Protein AF-Q4TDN4-F1 (afdb_monomer_lite)

Organism: Tetraodon nigroviridis (NCBI:txid99883)

Secondary structure (DSSP, 8-state):
---S---GGG-PPPP-PPPPHHHH-TTS-HHHHHHHHHHS-SSGGGSPP---TTSS--------SS--PPPPGGGSGGGTSSSPPPPTTTS-----TT----------TT--TTS-GGGTPPPGGGG-------

Foldseek 3Di:
DCPDDPPPVPDDDDDDDDDQVCVVCVPDDPLVSVLVVLQPDPPPQSHAAQDDPPPDDPDDDDDDPPPDRDPHSVPRCVCVDPPHDDDPVPDDDPPPPDDDPPPVPPPPVQDDPVDPVVSNDDDVVVVPDDPDDD

Radius of gyration: 30.14 Å; chains: 1; bounding box: 75×59×52 Å

pLDDT: mean 72.41, std 16.96, range [37.25, 92.81]

Structure (mmCIF, N/CA/C/O backbone):
data_AF-Q4TDN4-F1
#
_entry.id   AF-Q4TDN4-F1
#
loop_
_atom_site.group_PDB
_atom_site.id
_atom_site.type_symbol
_atom_site.label_atom_id
_atom_site.label_alt_id
_atom_site.label_comp_id
_atom_site.label_asym_id
_atom_site.label_entity_id
_atom_site.label_seq_id
_atom_site.pdbx_PDB_ins_code
_atom_site.Cartn_x
_atom_site.Cartn_y
_atom_site.Cartn_z
_atom_site.occupancy
_atom_site.B_iso_or_equiv
_atom_site.auth_seq_id
_atom_site.auth_comp_id
_atom_site.auth_asym_id
_atom_site.auth_atom_id
_atom_site.pdbx_PDB_model_num
ATOM 1 N N . GLU A 1 1 ? 17.156 26.574 33.286 1.00 52.03 1 GLU A N 1
ATOM 2 C CA . GLU A 1 1 ? 16.229 25.612 33.911 1.00 52.03 1 GLU A CA 1
ATOM 3 C C . GLU A 1 1 ? 15.027 25.416 32.997 1.00 52.03 1 GLU A C 1
ATOM 5 O O . GLU A 1 1 ? 14.356 26.389 32.689 1.00 52.03 1 GLU A O 1
ATOM 10 N N . ILE A 1 2 ? 14.802 24.202 32.491 1.00 60.75 2 ILE A N 1
ATOM 11 C CA . ILE A 1 2 ? 13.535 23.796 31.860 1.00 60.75 2 ILE A CA 1
ATOM 12 C C . ILE A 1 2 ? 13.028 22.678 32.766 1.00 60.75 2 ILE A C 1
ATOM 14 O O . ILE A 1 2 ? 13.547 21.567 32.721 1.00 60.75 2 ILE A O 1
ATOM 18 N N . VAL A 1 3 ? 12.152 23.041 33.703 1.00 71.31 3 VAL A N 1
ATOM 19 C CA . VAL A 1 3 ? 11.804 22.224 34.882 1.00 71.31 3 VAL A CA 1
ATOM 20 C C . VAL A 1 3 ? 10.565 21.358 34.654 1.00 71.31 3 VAL A C 1
ATOM 22 O O . VAL A 1 3 ? 10.351 20.408 35.396 1.00 71.31 3 VAL A O 1
ATOM 25 N N . GLU A 1 4 ? 9.794 21.586 33.593 1.00 75.00 4 GLU A N 1
ATOM 26 C CA . GLU A 1 4 ? 8.599 20.787 33.319 1.00 75.00 4 GLU A CA 1
ATOM 27 C C . GLU A 1 4 ? 8.583 20.266 31.888 1.00 75.00 4 GLU A C 1
ATOM 29 O O . GLU A 1 4 ? 8.777 21.014 30.924 1.00 75.00 4 GLU A O 1
ATOM 34 N N . LEU A 1 5 ? 8.354 18.952 31.764 1.00 75.56 5 LEU A N 1
ATOM 35 C CA . LEU A 1 5 ? 8.037 18.337 30.483 1.00 75.56 5 LEU A CA 1
ATOM 36 C C . LEU A 1 5 ? 6.775 19.010 29.917 1.00 75.56 5 LEU A C 1
ATOM 38 O O . LEU A 1 5 ? 5.835 19.266 30.673 1.00 75.56 5 LEU A O 1
ATOM 42 N N . PRO A 1 6 ? 6.715 19.263 28.600 1.00 74.19 6 PRO A N 1
ATOM 43 C CA . PRO A 1 6 ? 5.505 19.768 27.970 1.00 74.19 6 PRO A CA 1
ATOM 44 C C . PRO A 1 6 ? 4.314 18.857 28.284 1.00 74.19 6 PRO A C 1
ATOM 46 O O . PRO A 1 6 ? 4.424 17.635 28.201 1.00 74.19 6 PRO A O 1
ATOM 49 N N . ASP A 1 7 ? 3.168 19.446 28.618 1.00 75.75 7 ASP A N 1
ATOM 50 C CA . ASP A 1 7 ? 1.924 18.704 28.819 1.00 75.75 7 ASP A CA 1
ATOM 51 C C . ASP A 1 7 ? 1.426 18.146 27.475 1.00 75.75 7 ASP A C 1
ATOM 53 O O . ASP A 1 7 ? 0.755 18.823 26.690 1.00 75.75 7 ASP A O 1
ATOM 57 N N . TYR A 1 8 ? 1.802 16.898 27.193 1.00 67.38 8 TYR A N 1
ATOM 58 C CA . TYR A 1 8 ? 1.453 16.184 25.965 1.00 67.38 8 TYR A CA 1
ATOM 59 C C . TYR A 1 8 ? -0.056 15.907 25.832 1.00 67.38 8 TYR A C 1
ATOM 61 O O . TYR A 1 8 ? -0.495 15.510 24.756 1.00 67.38 8 TYR A O 1
ATOM 69 N N . ASN A 1 9 ? -0.876 16.175 26.859 1.00 70.19 9 ASN A N 1
ATOM 70 C CA . ASN A 1 9 ? -2.338 16.074 26.764 1.00 70.19 9 ASN A CA 1
ATOM 71 C C . ASN A 1 9 ? -2.991 17.256 26.021 1.00 70.19 9 ASN A C 1
ATOM 73 O O . ASN A 1 9 ? -4.210 17.286 25.867 1.00 70.19 9 ASN A O 1
ATOM 77 N N . LYS A 1 10 ? -2.205 18.230 25.539 1.00 73.75 10 LYS A N 1
ATOM 78 C CA . LYS A 1 10 ? -2.705 19.405 24.802 1.00 73.75 10 LYS A CA 1
ATOM 79 C C . LYS A 1 10 ? -2.703 19.252 23.279 1.00 73.75 10 LYS A C 1
ATOM 81 O O . LYS A 1 10 ? -3.162 20.159 22.589 1.00 73.75 10 LYS A O 1
ATOM 86 N N . ILE A 1 11 ? -2.204 18.139 22.739 1.00 73.19 11 ILE A N 1
ATOM 87 C CA . ILE A 1 11 ? -2.274 17.868 21.298 1.00 73.19 11 ILE A CA 1
ATOM 88 C C . ILE A 1 11 ? -3.590 17.162 20.955 1.00 73.19 11 ILE A C 1
ATOM 90 O O . ILE A 1 11 ? -3.672 15.940 20.888 1.00 73.19 11 ILE A O 1
ATOM 94 N N . SER A 1 12 ? -4.647 17.944 20.745 1.00 77.81 12 SER A N 1
ATOM 95 C CA . SER A 1 12 ? -5.866 17.451 20.107 1.00 77.81 12 SER A CA 1
ATOM 96 C C . SER A 1 12 ? -5.756 17.606 18.590 1.00 77.81 12 SER A C 1
ATOM 98 O O . SER A 1 12 ? -5.249 18.605 18.078 1.00 77.81 12 SER A O 1
ATOM 100 N N . PHE A 1 13 ? -6.226 16.602 17.854 1.00 83.25 13 PHE A N 1
ATOM 101 C CA . PHE A 1 13 ? -6.380 16.701 16.407 1.00 83.25 13 PHE A CA 1
ATOM 102 C C . PHE A 1 13 ? -7.788 17.190 16.098 1.00 83.25 13 PHE A C 1
ATOM 104 O O . PHE A 1 13 ? -8.756 16.757 16.725 1.00 83.25 13 PHE A O 1
ATOM 111 N N . THR A 1 14 ? -7.907 18.091 15.130 1.00 88.88 14 THR A N 1
ATOM 112 C CA . THR A 1 14 ? -9.212 18.458 14.590 1.00 88.88 14 THR A CA 1
ATOM 113 C C . THR A 1 14 ? -9.805 17.266 13.845 1.00 88.88 14 THR A C 1
ATOM 115 O O . THR A 1 14 ? -9.088 16.520 13.175 1.00 88.88 14 THR A O 1
ATOM 118 N N . GLU A 1 15 ? -11.119 17.068 13.959 1.00 88.19 15 GLU A N 1
ATOM 119 C CA . GLU A 1 15 ? -11.796 16.037 13.176 1.00 88.19 15 GLU A CA 1
ATOM 120 C C . GLU A 1 15 ? -11.676 16.372 11.688 1.00 88.19 15 GLU A C 1
ATOM 122 O O . GLU A 1 15 ? -12.096 17.437 11.230 1.00 88.19 15 GLU A O 1
ATOM 127 N N . GLN A 1 16 ? -11.082 15.455 10.930 1.00 89.94 16 GLN A N 1
ATOM 128 C CA . GLN A 1 16 ? -10.989 15.551 9.482 1.00 89.94 16 GLN A CA 1
ATOM 129 C C . GLN A 1 16 ? -11.812 14.428 8.850 1.00 89.94 16 GLN A C 1
ATOM 131 O O . GLN A 1 16 ? -11.677 13.268 9.251 1.00 89.94 16 GLN 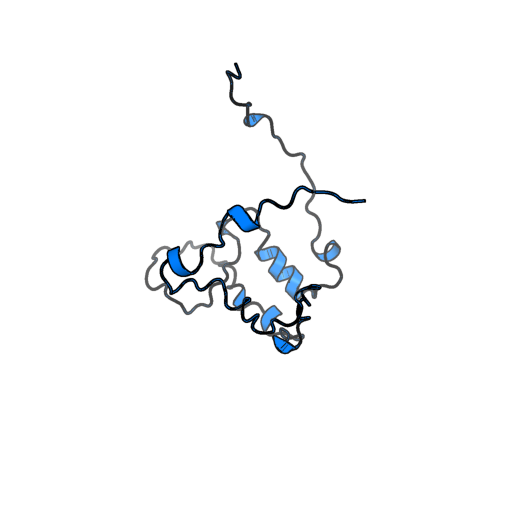A O 1
ATOM 136 N N . PRO A 1 17 ? -12.660 14.738 7.855 1.00 89.06 17 PRO A N 1
ATOM 137 C CA . PRO A 1 17 ? -13.420 13.714 7.162 1.00 89.06 17 PRO A CA 1
ATOM 138 C C . PRO A 1 17 ? -12.476 12.775 6.407 1.00 89.06 17 PRO A C 1
ATOM 140 O O . PRO A 1 17 ? -11.445 13.188 5.871 1.00 89.06 17 PRO A O 1
ATOM 143 N N . ALA A 1 18 ? -12.854 11.500 6.331 1.00 86.44 18 ALA A N 1
ATOM 144 C CA . ALA A 1 18 ? -12.078 10.510 5.603 1.00 86.44 18 ALA A CA 1
ATOM 145 C C . ALA A 1 18 ? -12.023 10.870 4.110 1.00 86.44 18 ALA A C 1
ATOM 147 O O . ALA A 1 18 ? -13.044 10.912 3.419 1.00 86.44 18 ALA A O 1
ATOM 148 N N . MET A 1 19 ? -10.815 11.105 3.603 1.00 87.81 19 MET A N 1
ATOM 149 C CA . MET A 1 19 ? -10.603 11.340 2.181 1.00 87.81 19 MET A CA 1
ATOM 150 C C . MET A 1 19 ? -10.772 10.036 1.398 1.00 87.81 19 MET A C 1
ATOM 152 O O . MET A 1 19 ? -10.292 8.972 1.797 1.00 87.81 19 MET A O 1
ATOM 156 N N . ARG A 1 20 ? -11.443 10.110 0.246 1.00 90.00 20 ARG A N 1
ATOM 157 C CA . ARG A 1 20 ? -11.615 8.948 -0.629 1.00 90.00 20 ARG A CA 1
ATOM 158 C C . ARG A 1 20 ? -10.290 8.589 -1.295 1.00 90.00 20 ARG A C 1
ATOM 160 O O . ARG A 1 20 ? -9.752 9.386 -2.056 1.00 90.00 20 ARG A O 1
ATOM 167 N N . LEU A 1 21 ? -9.820 7.358 -1.090 1.00 89.56 21 LEU A N 1
ATOM 168 C CA . LEU A 1 21 ? -8.596 6.863 -1.738 1.00 89.56 21 LEU A CA 1
ATOM 169 C C . LEU A 1 21 ? -8.686 6.869 -3.273 1.00 89.56 21 LEU A C 1
ATOM 171 O O . LEU A 1 21 ? -7.673 7.065 -3.932 1.00 89.56 21 LEU A O 1
ATOM 175 N N . ASP A 1 22 ? -9.893 6.723 -3.831 1.00 90.00 22 ASP A N 1
ATOM 176 C CA . ASP A 1 22 ? -10.130 6.791 -5.283 1.00 90.00 22 ASP A CA 1
ATOM 177 C C . ASP A 1 22 ? -9.769 8.177 -5.857 1.00 90.00 22 ASP A C 1
ATOM 179 O O . ASP A 1 22 ? -9.319 8.284 -6.990 1.00 90.00 22 ASP A O 1
ATOM 183 N N . ALA A 1 23 ? -9.960 9.242 -5.069 1.00 91.00 23 ALA A N 1
ATOM 184 C CA . ALA A 1 23 ? -9.641 10.611 -5.475 1.00 91.00 23 ALA A CA 1
ATOM 185 C C . ALA A 1 23 ? -8.153 10.949 -5.283 1.00 91.00 23 ALA A C 1
ATOM 187 O O . ALA A 1 23 ? -7.630 11.825 -5.962 1.00 91.00 23 ALA A O 1
ATOM 188 N N . LEU A 1 24 ? -7.478 10.258 -4.358 1.00 90.38 24 LEU A N 1
ATOM 189 C CA . LEU A 1 24 ? -6.048 10.428 -4.097 1.00 90.38 24 LEU A CA 1
ATOM 190 C C . LEU A 1 24 ? -5.173 9.783 -5.171 1.00 90.38 24 LEU A C 1
ATOM 192 O O . LEU A 1 24 ? -4.099 10.296 -5.472 1.00 90.38 24 LEU A O 1
ATOM 196 N N . VAL A 1 25 ? -5.614 8.648 -5.718 1.00 91.50 25 VAL A N 1
ATOM 197 C CA . VAL A 1 25 ? -4.873 7.905 -6.742 1.00 91.50 25 VAL A CA 1
ATOM 198 C C . VAL A 1 25 ? -5.816 7.573 -7.903 1.00 91.50 25 VAL A C 1
ATOM 200 O O . VAL A 1 25 ? -6.317 6.449 -7.979 1.00 91.50 25 VAL A O 1
ATOM 203 N N . PRO A 1 26 ? -6.083 8.540 -8.801 1.00 90.38 26 PRO A N 1
ATOM 204 C CA . PRO A 1 26 ? -7.036 8.354 -9.896 1.00 90.38 26 PRO A CA 1
ATOM 205 C C . PRO A 1 26 ? -6.576 7.306 -10.921 1.00 90.38 26 PRO A C 1
ATOM 207 O O . PRO A 1 26 ? -7.410 6.652 -11.541 1.00 90.38 26 PRO A O 1
ATOM 210 N N . ASP A 1 27 ? -5.264 7.098 -11.054 1.00 91.81 27 ASP A N 1
ATOM 211 C CA . ASP A 1 27 ? -4.677 6.160 -12.020 1.00 91.81 27 ASP A CA 1
ATOM 212 C C . ASP A 1 27 ? -4.641 4.708 -11.515 1.00 91.81 27 ASP A C 1
ATOM 214 O O . ASP A 1 27 ? -4.282 3.785 -12.250 1.00 91.81 27 ASP A O 1
ATOM 218 N N . ALA A 1 28 ? -4.976 4.476 -10.242 1.00 89.94 28 ALA A N 1
ATOM 219 C CA . ALA A 1 28 ? -4.916 3.142 -9.666 1.00 89.94 28 ALA A CA 1
ATOM 220 C C . ALA A 1 28 ? -6.115 2.289 -10.106 1.00 89.94 28 ALA A C 1
ATOM 222 O O . ALA A 1 28 ? -7.263 2.740 -10.049 1.00 89.94 28 ALA A O 1
ATOM 223 N N . PRO A 1 29 ? -5.902 1.002 -10.445 1.00 90.94 29 PRO A N 1
ATOM 224 C CA . PRO A 1 29 ? -7.012 0.106 -10.711 1.00 90.94 29 PRO A CA 1
ATOM 225 C C . PRO A 1 29 ? -7.844 -0.100 -9.433 1.00 90.94 29 PRO A C 1
ATOM 227 O O . PRO A 1 29 ? -7.299 -0.125 -8.323 1.00 90.94 29 PRO A O 1
ATOM 230 N N . PRO A 1 30 ? -9.159 -0.359 -9.552 1.00 89.81 30 PRO A N 1
ATOM 231 C CA . PRO A 1 30 ? -10.052 -0.485 -8.396 1.00 89.81 30 PRO A CA 1
ATOM 232 C C . PRO A 1 30 ? -9.632 -1.610 -7.438 1.00 89.81 30 PRO A C 1
ATOM 234 O O . PRO A 1 30 ? -9.888 -1.549 -6.236 1.00 89.81 30 PRO A O 1
ATOM 237 N N . GLN A 1 31 ? -8.944 -2.634 -7.948 1.00 90.50 31 GLN A N 1
ATOM 238 C CA . GLN A 1 31 ? -8.382 -3.710 -7.132 1.00 90.50 31 GLN A CA 1
ATOM 239 C C . GLN A 1 31 ? -7.241 -3.217 -6.226 1.00 90.50 31 GLN A C 1
ATOM 241 O O . GLN A 1 31 ? -7.191 -3.601 -5.059 1.00 90.50 31 GLN A O 1
ATOM 246 N N . ALA A 1 32 ? -6.368 -2.332 -6.717 1.00 90.12 32 ALA A N 1
ATOM 247 C CA . ALA A 1 32 ? -5.297 -1.740 -5.915 1.00 90.12 32 ALA A CA 1
ATOM 248 C C . ALA A 1 32 ? -5.863 -0.872 -4.790 1.00 90.12 32 ALA A C 1
ATOM 250 O O . ALA A 1 32 ? -5.422 -0.969 -3.647 1.00 90.12 32 ALA A O 1
ATOM 251 N N . VAL A 1 33 ? -6.891 -0.071 -5.089 1.00 92.12 33 VAL A N 1
ATOM 252 C CA . VAL A 1 33 ? -7.518 0.792 -4.082 1.00 92.12 33 VAL A CA 1
ATOM 253 C C . VAL A 1 33 ? -8.189 -0.038 -2.985 1.00 92.12 33 VAL 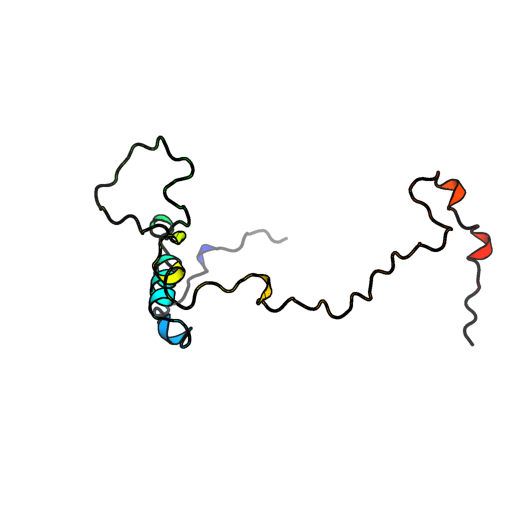A C 1
ATOM 255 O O . VAL A 1 33 ? -8.079 0.290 -1.804 1.00 92.12 33 VAL A O 1
ATOM 258 N N . ARG A 1 34 ? -8.828 -1.162 -3.339 1.00 90.44 34 ARG A N 1
ATOM 259 C CA . ARG A 1 34 ? -9.376 -2.117 -2.359 1.00 90.44 34 ARG A CA 1
ATOM 260 C C . ARG A 1 34 ? -8.295 -2.702 -1.449 1.00 90.44 34 ARG A C 1
ATOM 262 O O . ARG A 1 34 ? -8.509 -2.761 -0.240 1.00 90.44 34 ARG A O 1
ATOM 269 N N . LEU A 1 35 ? -7.145 -3.082 -2.009 1.00 89.94 35 LEU A N 1
ATOM 270 C CA . LEU A 1 35 ? -5.995 -3.546 -1.228 1.00 89.94 35 LEU A CA 1
ATOM 271 C C . LEU A 1 35 ? -5.480 -2.439 -0.294 1.00 89.94 35 LEU A C 1
ATOM 273 O O . LEU A 1 35 ? -5.265 -2.687 0.891 1.00 89.94 35 LEU A O 1
ATOM 277 N N . LEU A 1 36 ? -5.374 -1.202 -0.784 1.00 91.25 36 LEU A N 1
ATOM 278 C CA . LEU A 1 36 ? -4.904 -0.052 -0.010 1.00 91.25 36 LEU A CA 1
ATOM 279 C C . LEU A 1 36 ? -5.795 0.239 1.210 1.00 91.25 36 LEU A C 1
ATOM 281 O O . LEU A 1 36 ? -5.284 0.479 2.306 1.00 91.25 36 LEU A O 1
ATOM 285 N N . ARG A 1 37 ? -7.123 0.119 1.060 1.00 90.25 37 ARG A N 1
ATOM 286 C CA . ARG A 1 37 ? -8.083 0.251 2.175 1.00 90.25 37 ARG A CA 1
ATOM 287 C C . ARG A 1 37 ? -7.838 -0.763 3.292 1.00 90.25 37 ARG A C 1
ATOM 289 O O . ARG A 1 37 ? -8.094 -0.450 4.445 1.00 90.25 37 ARG A O 1
ATOM 296 N N . SER A 1 38 ? -7.331 -1.954 2.968 1.00 87.94 38 SER A N 1
ATOM 297 C CA . SER A 1 38 ? -7.044 -2.997 3.965 1.00 87.94 38 SER A CA 1
ATOM 298 C C . SER A 1 38 ? -5.748 -2.761 4.757 1.00 87.94 38 SER A C 1
ATOM 300 O O . SER A 1 38 ? -5.567 -3.330 5.836 1.00 87.94 38 SER A O 1
ATOM 302 N N . PHE A 1 39 ? -4.844 -1.919 4.243 1.00 89.94 39 PHE A N 1
ATOM 303 C CA . PHE A 1 39 ? -3.605 -1.537 4.926 1.00 89.94 39 PHE A CA 1
ATOM 304 C C . PHE A 1 39 ? -3.772 -0.294 5.794 1.00 89.94 39 PHE A C 1
ATOM 306 O O . PHE A 1 39 ? -3.225 -0.233 6.896 1.00 89.94 39 PHE A O 1
ATOM 313 N N . LEU A 1 40 ? -4.537 0.684 5.308 1.00 90.44 40 LEU A N 1
ATOM 314 C CA . LEU A 1 40 ? -4.714 1.992 5.938 1.00 90.44 40 LEU A CA 1
ATOM 315 C C . LEU A 1 40 ? -5.887 2.006 6.933 1.00 90.44 40 LEU A C 1
ATOM 317 O O . LEU A 1 40 ? -6.728 2.901 6.907 1.00 90.44 40 LEU A O 1
ATOM 321 N N . LEU A 1 41 ? -5.946 1.001 7.811 1.00 90.94 41 LEU A N 1
ATOM 322 C CA . LEU A 1 41 ? -6.900 0.940 8.920 1.00 90.94 41 LEU A CA 1
ATOM 323 C C . LEU A 1 41 ? -6.229 1.413 10.211 1.00 90.94 41 LEU A C 1
ATOM 325 O O . LEU A 1 41 ? -5.129 0.967 10.543 1.00 90.94 41 LEU A O 1
ATOM 329 N N . TYR A 1 42 ? -6.911 2.289 10.952 1.00 89.19 42 TYR A N 1
ATOM 330 C CA . TYR A 1 42 ? -6.437 2.769 12.253 1.00 89.19 42 TYR A CA 1
ATOM 331 C C . TYR A 1 42 ? -6.316 1.631 13.287 1.00 89.19 42 TYR A C 1
ATOM 333 O O . TYR A 1 42 ? -5.278 1.534 13.947 1.00 89.19 42 TYR A O 1
ATOM 341 N N . PRO A 1 43 ? -7.294 0.702 13.405 1.00 89.88 43 PRO A N 1
ATOM 342 C CA . PRO A 1 43 ? -7.148 -0.460 14.273 1.00 89.88 43 PRO A CA 1
ATOM 343 C C . PRO A 1 43 ? -6.050 -1.393 13.756 1.00 89.88 43 PRO A C 1
ATOM 345 O O . PRO A 1 43 ? -6.188 -2.057 12.727 1.00 89.88 43 PRO A O 1
ATOM 348 N N . SER A 1 44 ? -4.957 -1.489 14.509 1.00 84.75 44 SER A N 1
ATOM 349 C CA . SER A 1 44 ? -3.765 -2.229 14.092 1.00 84.75 44 SER A CA 1
ATOM 350 C C . SER A 1 44 ? -4.017 -3.720 13.849 1.00 84.75 44 SER A C 1
ATOM 352 O O . SER A 1 44 ? -3.374 -4.295 12.971 1.00 84.75 44 SER A O 1
ATOM 354 N N . GLN A 1 45 ? -4.956 -4.313 14.594 1.00 82.06 45 GLN A N 1
ATOM 355 C CA . GLN A 1 45 ? -5.332 -5.729 14.523 1.00 82.06 45 GLN A CA 1
ATOM 356 C C . GLN A 1 45 ? -6.168 -6.077 13.284 1.00 82.06 45 GLN A C 1
ATOM 358 O O . GLN A 1 45 ? -6.183 -7.229 12.864 1.00 82.06 45 GLN A O 1
ATOM 363 N N . GLN A 1 46 ? -6.849 -5.090 12.693 1.00 85.25 46 GLN A N 1
ATOM 364 C CA . GLN A 1 46 ? -7.681 -5.287 11.501 1.00 85.25 46 GLN A CA 1
ATOM 365 C C . GLN A 1 46 ? -6.885 -5.125 10.200 1.00 85.25 46 GLN A C 1
ATOM 367 O O . GLN A 1 46 ? -7.397 -5.416 9.120 1.00 85.25 46 GLN A O 1
ATOM 372 N N . ARG A 1 47 ? -5.629 -4.668 10.284 1.00 88.75 47 ARG A N 1
ATOM 373 C CA . ARG A 1 47 ? -4.764 -4.500 9.114 1.00 88.75 47 ARG A CA 1
ATOM 374 C C . ARG A 1 47 ? -4.436 -5.846 8.479 1.00 88.75 47 ARG A C 1
ATOM 376 O O . ARG A 1 47 ? -4.160 -6.834 9.158 1.00 88.75 47 ARG A O 1
ATOM 383 N N . CYS A 1 48 ? -4.409 -5.860 7.154 1.00 83.38 48 CYS A N 1
ATOM 384 C CA . CYS A 1 48 ? -4.080 -7.048 6.385 1.00 83.38 48 CYS A CA 1
ATOM 385 C C . CYS A 1 48 ? -2.592 -7.442 6.538 1.00 83.38 48 CYS A C 1
ATOM 387 O O . CYS A 1 48 ? -1.714 -6.652 6.179 1.00 83.38 48 CYS A O 1
ATOM 389 N N . PRO A 1 49 ? -2.262 -8.661 7.012 1.00 85.06 49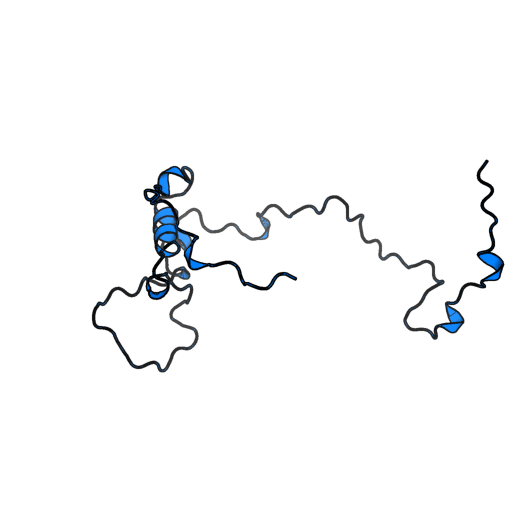 PRO A N 1
ATOM 390 C CA . PRO A 1 49 ? -0.881 -9.131 7.070 1.00 85.06 49 PRO A CA 1
ATOM 391 C C . PRO A 1 49 ? -0.366 -9.547 5.685 1.00 85.06 49 PRO A C 1
ATOM 393 O O . PRO A 1 49 ? -1.128 -9.983 4.824 1.00 85.06 49 PRO A O 1
ATOM 396 N N . ALA A 1 50 ? 0.954 -9.506 5.491 1.00 84.25 50 ALA A N 1
ATOM 397 C CA . ALA A 1 50 ? 1.580 -9.935 4.237 1.00 84.25 50 ALA A CA 1
ATOM 398 C C . ALA A 1 50 ? 1.592 -11.464 4.032 1.00 84.25 50 ALA A C 1
ATOM 400 O O . ALA A 1 50 ? 1.644 -11.934 2.903 1.00 84.25 50 ALA A O 1
ATOM 401 N N . ARG A 1 51 ? 1.570 -12.253 5.114 1.00 79.81 51 ARG A N 1
ATOM 402 C CA . ARG A 1 51 ? 1.958 -13.677 5.118 1.00 79.81 51 ARG A CA 1
ATOM 403 C C . ARG A 1 51 ? 1.213 -14.544 4.097 1.00 79.81 51 ARG A C 1
ATOM 405 O O . ARG A 1 51 ? 0.022 -14.777 4.255 1.00 79.81 51 ARG A O 1
ATOM 412 N N . GLN A 1 52 ? 1.944 -15.171 3.179 1.00 62.06 52 GLN A N 1
ATOM 413 C CA . GLN A 1 52 ? 1.469 -16.368 2.482 1.00 62.06 52 GLN A CA 1
ATOM 414 C C . GLN A 1 52 ? 1.165 -17.457 3.524 1.00 62.06 52 GLN A C 1
ATOM 416 O O . GLN A 1 52 ? 1.959 -17.690 4.441 1.00 62.06 52 GLN A O 1
ATOM 421 N N . VAL A 1 53 ? 0.003 -18.101 3.418 1.00 56.78 53 VAL A N 1
ATOM 422 C CA . VAL A 1 53 ? -0.402 -19.212 4.291 1.00 56.78 53 VAL A CA 1
ATOM 423 C C . VAL A 1 53 ? 0.521 -20.406 3.998 1.00 56.78 53 VAL A C 1
ATOM 425 O O . VAL A 1 53 ? 0.206 -21.247 3.171 1.00 56.78 53 VAL A O 1
ATOM 428 N N . GLY A 1 54 ? 1.719 -20.430 4.590 1.00 49.22 54 GLY A N 1
ATOM 429 C CA . GLY A 1 54 ? 2.726 -21.462 4.307 1.00 49.22 54 GLY A CA 1
ATOM 430 C C . GLY A 1 54 ? 4.039 -21.386 5.095 1.00 49.22 54 GLY A C 1
ATOM 431 O O . GLY A 1 54 ? 4.681 -22.412 5.284 1.00 49.22 54 GLY A O 1
ATOM 432 N N . ALA A 1 55 ? 4.437 -20.229 5.635 1.00 45.41 55 ALA A N 1
ATOM 433 C CA . ALA A 1 55 ? 5.690 -20.112 6.392 1.00 45.41 55 ALA A CA 1
ATOM 434 C C . ALA A 1 55 ? 5.436 -20.061 7.913 1.00 45.41 55 ALA A C 1
ATOM 436 O O . ALA A 1 55 ? 5.268 -18.994 8.498 1.00 45.41 55 ALA A O 1
ATOM 437 N N . SER A 1 56 ? 5.393 -21.238 8.542 1.00 43.25 56 SER A N 1
ATOM 438 C CA . SER A 1 56 ? 5.486 -21.460 9.995 1.00 43.25 56 SER A CA 1
ATOM 439 C C . SER A 1 56 ? 4.476 -20.711 10.889 1.00 43.25 56 SER A C 1
ATOM 441 O O . SER A 1 56 ? 4.733 -19.637 11.433 1.00 43.25 56 SER A O 1
ATOM 443 N N . ALA A 1 57 ? 3.310 -21.327 11.085 1.00 43.75 57 ALA A N 1
ATOM 444 C CA . ALA A 1 57 ? 2.472 -21.118 12.266 1.00 43.75 57 ALA A CA 1
ATOM 445 C C . ALA A 1 57 ? 1.695 -22.410 12.555 1.00 43.75 57 ALA A C 1
ATOM 447 O O . ALA A 1 57 ? 0.473 -22.471 12.448 1.00 43.75 57 ALA A O 1
ATOM 448 N N . ARG A 1 58 ? 2.427 -23.481 12.882 1.00 47.81 58 ARG A N 1
ATOM 449 C CA . ARG A 1 58 ? 1.856 -24.522 13.739 1.00 47.81 58 ARG A CA 1
ATOM 450 C C . ARG A 1 58 ? 1.875 -23.944 15.152 1.00 47.81 58 ARG A C 1
ATOM 452 O O . ARG A 1 58 ? 2.930 -23.524 15.608 1.00 47.81 58 ARG A O 1
ATOM 459 N N . SER A 1 59 ? 0.718 -23.939 15.803 1.00 53.69 59 SER A N 1
ATOM 460 C CA . SER A 1 59 ? 0.475 -23.429 17.157 1.00 53.69 59 SER A CA 1
ATOM 461 C C . SER A 1 59 ? 0.331 -21.908 17.291 1.00 53.69 59 SER A C 1
ATOM 463 O O . SER A 1 59 ? 1.281 -21.174 17.536 1.00 53.69 59 SER A O 1
ATOM 465 N N . ALA A 1 60 ? -0.914 -21.453 17.196 1.00 43.44 60 ALA A N 1
ATOM 466 C CA . ALA A 1 60 ? -1.479 -20.564 18.203 1.00 43.44 60 ALA A CA 1
ATOM 467 C C . ALA A 1 60 ? -2.979 -20.863 18.255 1.00 43.44 60 ALA A C 1
ATOM 469 O O . ALA A 1 60 ? -3.744 -20.488 17.367 1.00 43.44 60 ALA A O 1
ATOM 470 N N . ALA A 1 61 ? -3.351 -21.653 19.259 1.00 45.03 61 ALA A N 1
ATOM 471 C CA . ALA A 1 61 ? -4.723 -21.840 19.688 1.00 45.03 61 ALA A CA 1
ATOM 472 C C . ALA A 1 61 ? -5.365 -20.478 20.006 1.00 45.03 61 ALA A C 1
ATOM 474 O O . ALA A 1 61 ? -4.704 -19.596 20.550 1.00 45.03 61 ALA A O 1
ATOM 475 N N . GLY A 1 62 ? -6.648 -20.335 19.674 1.00 42.84 62 GLY A N 1
ATOM 476 C CA . GLY A 1 62 ? -7.443 -19.140 19.965 1.00 42.84 62 GLY A CA 1
ATOM 477 C C . GLY A 1 62 ? -8.080 -18.547 18.713 1.00 42.84 62 GLY A C 1
ATOM 478 O O . GLY A 1 62 ? -7.624 -17.534 18.196 1.00 42.84 62 GLY A O 1
ATOM 479 N N . LEU A 1 63 ? -9.133 -19.197 18.219 1.00 49.59 63 LEU A N 1
ATOM 480 C CA . LEU A 1 63 ? -10.064 -18.630 17.243 1.00 49.59 63 LEU A CA 1
ATOM 481 C C . LEU A 1 63 ? -10.966 -17.604 17.954 1.00 49.59 63 LEU A C 1
ATOM 483 O O . LEU A 1 63 ? -11.710 -18.012 18.845 1.00 49.59 63 LEU A O 1
ATOM 487 N N . PRO A 1 64 ? -10.980 -16.315 17.576 1.00 44.69 64 PRO A N 1
ATOM 488 C CA . PRO A 1 64 ? -12.153 -15.482 17.795 1.00 44.69 64 PRO A CA 1
ATOM 489 C C . PRO A 1 64 ? -13.212 -15.799 16.725 1.00 44.69 64 PRO A C 1
ATOM 491 O O . PRO A 1 64 ? -12.898 -15.963 15.545 1.00 44.69 64 PRO A O 1
ATOM 494 N N . ALA A 1 65 ? -14.463 -15.918 17.170 1.00 52.66 65 ALA A N 1
ATOM 495 C CA . ALA A 1 65 ? -15.619 -16.387 16.404 1.00 52.66 65 ALA A CA 1
ATOM 496 C C . ALA A 1 65 ? -16.166 -15.382 15.368 1.00 52.66 65 ALA A C 1
ATOM 498 O O . ALA A 1 65 ? -17.029 -15.746 14.573 1.00 52.66 65 ALA A O 1
ATOM 499 N N . ASP A 1 66 ? -15.630 -14.161 15.302 1.00 48.25 66 ASP A N 1
ATOM 500 C CA . ASP A 1 66 ? -16.017 -13.173 14.291 1.00 48.25 66 ASP A CA 1
ATOM 501 C C . ASP A 1 66 ? -15.115 -13.315 13.057 1.00 48.25 66 ASP A C 1
ATOM 503 O O . ASP A 1 66 ? -14.104 -12.634 12.865 1.00 48.25 66 ASP A O 1
ATOM 507 N N . GLY A 1 67 ? -15.461 -14.319 12.250 1.00 51.47 67 GLY A N 1
ATOM 508 C CA . GLY A 1 67 ? -14.720 -14.831 11.100 1.00 51.47 67 GLY A CA 1
ATOM 509 C C . GLY A 1 67 ? -14.585 -13.879 9.909 1.00 51.47 67 GLY A C 1
ATOM 510 O O . GLY A 1 67 ? -15.103 -14.151 8.831 1.00 51.47 67 GLY A O 1
ATOM 511 N N . CYS A 1 68 ? -13.797 -12.818 10.052 1.00 43.97 68 CYS A N 1
ATOM 512 C CA . CYS A 1 68 ? -13.240 -12.076 8.920 1.00 43.97 68 CYS A CA 1
ATOM 513 C C . CYS A 1 68 ? -11.755 -11.800 9.160 1.00 43.97 68 CYS A C 1
ATOM 515 O O . CYS A 1 68 ? -11.331 -10.668 9.382 1.00 43.97 68 CYS A O 1
ATOM 517 N N . ARG A 1 69 ? -10.928 -12.852 9.096 1.00 53.62 69 ARG A N 1
ATOM 518 C CA . ARG A 1 69 ? -9.486 -12.654 8.925 1.00 53.62 69 ARG A CA 1
ATOM 519 C C . ARG A 1 69 ? -9.277 -12.021 7.544 1.00 53.62 69 ARG A C 1
ATOM 521 O O . ARG A 1 69 ? -9.677 -12.648 6.561 1.00 53.62 69 ARG A O 1
ATOM 528 N N . PRO A 1 70 ? -8.665 -10.827 7.436 1.00 53.41 70 PRO A N 1
ATOM 529 C CA . PRO A 1 70 ? -8.375 -10.252 6.133 1.00 53.41 70 PRO A CA 1
ATOM 530 C C . PRO A 1 70 ? -7.506 -11.245 5.345 1.00 53.41 70 PRO A C 1
ATOM 532 O O . PRO A 1 70 ? -6.551 -11.798 5.913 1.00 53.41 70 PRO A O 1
ATOM 535 N N . PRO A 1 71 ? -7.853 -11.538 4.077 1.00 60.69 71 PRO A N 1
ATOM 536 C CA . PRO A 1 71 ? -7.056 -12.428 3.243 1.00 60.69 71 PRO A CA 1
ATOM 537 C C . PRO A 1 71 ? -5.639 -11.878 3.189 1.00 60.69 71 PRO A C 1
ATOM 539 O O . PRO A 1 71 ? -5.465 -10.672 3.079 1.00 60.69 71 PRO A O 1
ATOM 542 N N . ALA A 1 72 ? -4.631 -12.738 3.295 1.00 78.69 72 ALA A N 1
ATOM 543 C CA . ALA A 1 72 ? -3.246 -12.295 3.243 1.00 78.69 72 ALA A CA 1
ATOM 544 C C . ALA A 1 72 ? -2.982 -11.422 2.011 1.00 78.69 72 ALA A C 1
ATOM 546 O O . ALA A 1 72 ? -3.410 -11.759 0.908 1.00 78.69 72 ALA A O 1
ATOM 547 N N . ALA A 1 73 ? -2.232 -10.336 2.189 1.00 86.69 73 ALA A N 1
ATOM 548 C CA . ALA A 1 73 ? -2.052 -9.334 1.146 1.00 86.69 73 ALA A CA 1
ATOM 549 C C . ALA A 1 73 ? -1.452 -9.914 -0.138 1.00 86.69 73 ALA A C 1
ATOM 551 O O . ALA A 1 73 ? -1.878 -9.566 -1.233 1.00 86.69 73 ALA A O 1
ATOM 552 N N . LEU A 1 74 ? -0.499 -10.841 -0.004 1.00 87.31 74 LEU A N 1
ATOM 553 C CA . LEU A 1 74 ? 0.152 -11.502 -1.138 1.00 87.31 74 LEU A CA 1
ATOM 554 C C . LEU A 1 74 ? -0.775 -12.451 -1.914 1.00 87.31 74 LEU A C 1
ATOM 556 O O . LEU A 1 74 ? -0.421 -12.887 -3.002 1.00 87.31 74 LEU A O 1
ATOM 560 N N . LEU A 1 75 ? -1.948 -12.781 -1.370 1.00 88.25 75 LEU A N 1
ATOM 561 C CA . LEU A 1 75 ? -2.980 -13.567 -2.052 1.00 88.25 75 LEU A CA 1
ATOM 562 C C . LEU A 1 75 ? -4.041 -12.676 -2.719 1.00 88.25 75 LEU A C 1
ATOM 564 O O . LEU A 1 75 ? -5.025 -13.182 -3.255 1.00 88.25 75 LEU A O 1
ATOM 568 N N . HIS A 1 76 ? -3.882 -11.351 -2.669 1.00 88.94 76 HIS A N 1
ATOM 569 C CA . HIS A 1 76 ? -4.856 -10.425 -3.225 1.00 88.94 76 HIS A CA 1
ATOM 570 C C . HIS A 1 76 ? -4.871 -10.481 -4.769 1.00 88.94 76 HIS A C 1
ATOM 572 O O . HIS A 1 76 ? -3.796 -10.499 -5.376 1.00 88.94 76 HIS A O 1
ATOM 578 N N . PRO A 1 77 ? -6.054 -10.417 -5.425 1.00 89.31 77 PRO A N 1
ATOM 579 C CA . PRO A 1 77 ? -6.186 -10.494 -6.887 1.00 89.31 77 PRO A CA 1
ATOM 580 C C . PRO A 1 77 ? -5.296 -9.525 -7.664 1.00 89.31 77 PRO A C 1
ATOM 582 O O . PRO A 1 77 ? -4.813 -9.875 -8.732 1.00 89.31 77 PRO A O 1
ATOM 585 N N . TYR A 1 78 ? -5.016 -8.356 -7.083 1.00 90.25 78 TYR A N 1
ATOM 586 C CA . TYR A 1 78 ? -4.131 -7.334 -7.652 1.00 90.25 78 TYR A CA 1
ATOM 587 C C . TYR A 1 78 ? -2.775 -7.877 -8.135 1.00 90.25 78 TYR A C 1
ATOM 589 O O . TYR A 1 78 ? -2.266 -7.407 -9.143 1.00 90.25 78 TYR A O 1
ATOM 597 N N . PHE A 1 79 ? -2.197 -8.871 -7.452 1.00 90.81 79 PHE A N 1
ATOM 598 C CA . PHE A 1 79 ? -0.901 -9.445 -7.839 1.00 90.81 79 PHE A CA 1
ATOM 599 C C . PHE A 1 79 ? -0.992 -10.483 -8.968 1.00 90.81 79 PHE A C 1
ATOM 601 O O . PHE A 1 79 ? 0.031 -10.832 -9.552 1.00 90.81 79 PHE A O 1
ATOM 608 N N . PHE A 1 80 ? -2.194 -10.980 -9.269 1.00 90.88 80 PHE A N 1
ATOM 609 C CA . PHE A 1 80 ? -2.443 -12.034 -10.261 1.00 90.88 80 PHE A CA 1
ATOM 610 C C . PHE A 1 80 ? -3.262 -11.545 -11.463 1.00 90.88 80 PHE A C 1
ATOM 612 O O . PHE A 1 80 ? -3.379 -12.251 -12.462 1.00 90.88 80 PHE A O 1
ATOM 619 N N . SER A 1 81 ? -3.839 -10.346 -11.379 1.00 89.69 81 SER A N 1
ATOM 620 C CA . SER A 1 81 ? -4.515 -9.673 -12.483 1.00 89.69 81 SER A CA 1
ATOM 621 C C . SER A 1 81 ? -3.523 -8.897 -13.342 1.00 89.69 81 SER A C 1
ATOM 623 O O . SER A 1 81 ? -2.582 -8.312 -12.817 1.00 89.69 81 SER A O 1
ATOM 625 N N . ALA A 1 82 ? -3.777 -8.808 -14.648 1.00 88.88 82 ALA A N 1
ATOM 626 C CA . ALA A 1 82 ? -3.063 -7.858 -15.492 1.00 88.88 82 ALA A CA 1
ATOM 627 C C . ALA A 1 82 ? -3.344 -6.404 -15.035 1.00 88.88 82 ALA A C 1
ATOM 629 O O . ALA A 1 82 ? -4.488 -6.101 -14.682 1.00 88.88 82 ALA A O 1
ATOM 630 N N . PRO A 1 83 ? -2.355 -5.494 -15.073 1.00 90.75 83 PRO A N 1
ATOM 631 C CA . PRO A 1 83 ? -0.959 -5.725 -15.442 1.00 90.75 83 PRO A CA 1
ATOM 632 C C . PRO A 1 83 ? -0.193 -6.466 -14.338 1.00 90.75 83 PRO A C 1
ATOM 634 O O . PRO A 1 83 ? -0.260 -6.101 -13.166 1.00 90.75 83 PRO A O 1
ATOM 637 N N . LEU A 1 84 ? 0.552 -7.503 -14.728 1.00 90.88 84 LEU A N 1
ATOM 638 C CA . LEU A 1 84 ? 1.418 -8.214 -13.792 1.00 90.88 84 LEU A CA 1
ATOM 639 C C . LEU A 1 84 ? 2.587 -7.312 -13.369 1.00 90.88 84 LEU A C 1
ATOM 641 O O . LEU A 1 84 ? 2.972 -6.415 -14.125 1.00 90.88 84 LEU A O 1
ATOM 645 N N . PRO A 1 85 ? 3.171 -7.545 -12.182 1.00 91.94 85 PRO A N 1
ATOM 646 C CA . PRO A 1 85 ? 4.377 -6.845 -11.764 1.00 91.94 85 PRO A CA 1
ATOM 647 C C . PRO A 1 85 ? 5.466 -6.920 -12.840 1.00 91.94 85 PRO A C 1
ATOM 649 O O . PRO A 1 85 ? 5.762 -8.002 -13.350 1.00 91.94 85 PRO A O 1
ATOM 652 N N . ALA A 1 86 ? 6.052 -5.767 -13.166 1.00 91.56 86 ALA A N 1
ATOM 653 C CA . ALA A 1 86 ? 7.128 -5.672 -14.145 1.00 91.56 86 ALA A CA 1
ATOM 654 C C . ALA A 1 86 ? 8.312 -6.563 -13.753 1.00 91.56 86 ALA A C 1
ATOM 656 O O . ALA A 1 86 ? 8.624 -6.737 -12.565 1.00 91.56 86 ALA A O 1
ATOM 657 N N . HIS A 1 87 ? 9.013 -7.088 -14.757 1.00 92.25 87 HIS A N 1
ATOM 658 C CA . HIS A 1 87 ? 10.270 -7.774 -14.501 1.00 92.25 87 HIS A CA 1
ATOM 659 C C . HIS A 1 87 ? 11.306 -6.748 -14.017 1.00 92.25 87 HIS A C 1
ATOM 661 O O . HIS A 1 87 ? 11.364 -5.620 -14.499 1.00 92.25 87 HIS A O 1
ATOM 667 N N . HIS A 1 88 ? 12.159 -7.117 -13.063 1.00 90.62 88 HIS A N 1
ATOM 668 C CA . HIS A 1 88 ? 13.095 -6.184 -12.420 1.00 90.62 88 HIS A CA 1
ATOM 669 C C . HIS A 1 88 ? 14.048 -5.466 -13.397 1.00 90.62 88 HIS A C 1
ATOM 671 O O . HIS A 1 88 ? 14.540 -4.387 -13.082 1.00 90.62 88 HIS A O 1
ATOM 677 N N . SER A 1 89 ? 14.307 -6.046 -14.573 1.00 91.25 89 SER A N 1
ATOM 678 C CA . SER A 1 89 ? 15.130 -5.441 -15.633 1.00 91.25 89 SER A CA 1
ATOM 679 C C . SER A 1 89 ? 14.433 -4.308 -16.395 1.00 91.25 89 SER A C 1
ATOM 681 O O . SER A 1 89 ? 15.111 -3.511 -17.034 1.00 91.25 89 SER A O 1
ATOM 683 N N . GLU A 1 90 ? 13.102 -4.242 -16.352 1.00 92.81 90 GLU A N 1
ATOM 684 C CA . GLU A 1 90 ? 12.295 -3.205 -17.013 1.00 92.81 90 GLU A CA 1
ATOM 685 C C . GLU A 1 90 ? 12.149 -1.954 -16.140 1.00 92.81 90 GLU A C 1
ATOM 687 O O . GLU A 1 90 ? 11.790 -0.882 -16.627 1.00 92.81 90 GLU A O 1
ATOM 692 N N . LEU A 1 91 ? 12.424 -2.077 -14.837 1.00 90.38 91 LEU A N 1
ATOM 693 C CA . LEU A 1 91 ? 12.346 -0.955 -13.916 1.00 90.38 91 LEU A CA 1
ATOM 694 C C . LEU A 1 91 ? 13.451 0.063 -14.233 1.00 90.38 91 LEU A C 1
ATOM 696 O O . LEU A 1 91 ? 14.605 -0.330 -14.429 1.00 90.38 91 LEU A O 1
ATOM 700 N N . PRO A 1 92 ? 13.148 1.376 -14.225 1.00 88.62 92 PRO A N 1
ATOM 701 C CA . PRO A 1 92 ? 14.155 2.408 -14.417 1.00 88.62 92 PRO A CA 1
ATOM 702 C C . PRO A 1 92 ? 15.275 2.263 -13.382 1.00 88.62 92 PRO A C 1
ATOM 704 O O . PRO A 1 92 ? 15.083 2.513 -12.190 1.00 88.62 92 PRO A O 1
ATOM 707 N N . ALA A 1 93 ? 16.467 1.865 -13.829 1.00 82.38 93 ALA A N 1
ATOM 708 C CA . ALA A 1 93 ? 17.635 1.877 -12.969 1.00 82.38 93 ALA A CA 1
ATOM 709 C C . ALA A 1 93 ? 17.942 3.334 -12.619 1.00 82.38 93 ALA A C 1
ATOM 711 O O . ALA A 1 93 ? 18.140 4.171 -13.507 1.00 82.38 93 ALA A O 1
ATOM 712 N N . ALA A 1 94 ? 17.994 3.643 -11.322 1.00 82.00 94 ALA A N 1
ATOM 713 C CA . ALA A 1 94 ? 18.493 4.926 -10.865 1.00 82.00 94 ALA A CA 1
ATOM 714 C C . ALA A 1 94 ? 19.935 5.076 -11.366 1.00 82.00 94 ALA A C 1
ATOM 716 O O . ALA A 1 94 ? 20.875 4.499 -10.811 1.00 82.00 94 ALA A O 1
ATOM 717 N N . HIS A 1 95 ? 20.111 5.844 -12.441 1.00 66.81 95 HIS A N 1
ATOM 718 C CA . HIS A 1 95 ? 21.419 6.276 -12.884 1.00 66.81 95 HIS A CA 1
ATOM 719 C C . HIS A 1 95 ? 21.908 7.211 -11.789 1.00 66.81 95 HIS A C 1
ATOM 721 O O . HIS A 1 95 ? 21.457 8.349 -11.686 1.00 66.81 95 HIS A O 1
ATOM 727 N N . ARG A 1 96 ? 22.777 6.711 -10.906 1.00 62.88 96 ARG A N 1
ATOM 728 C CA . ARG A 1 96 ? 23.533 7.562 -9.988 1.00 62.88 96 ARG A CA 1
ATOM 729 C C . ARG A 1 96 ? 24.353 8.514 -10.853 1.00 62.88 96 ARG A C 1
ATOM 731 O O . ARG A 1 96 ? 25.472 8.179 -11.241 1.00 62.88 96 ARG A O 1
ATOM 738 N N . ALA A 1 97 ? 23.775 9.664 -11.189 1.00 55.16 97 ALA A N 1
ATOM 739 C CA . ALA A 1 97 ? 24.476 10.768 -11.808 1.00 55.16 97 ALA A CA 1
ATOM 740 C C . ALA A 1 97 ? 25.693 11.060 -10.925 1.00 55.16 97 ALA A C 1
ATOM 742 O O . ALA A 1 97 ? 25.553 11.475 -9.777 1.00 55.16 97 ALA A O 1
ATOM 743 N N . GLY A 1 98 ? 26.882 10.726 -11.422 1.00 57.81 98 GLY A N 1
ATOM 744 C CA . GLY A 1 98 ? 28.131 11.046 -10.744 1.00 57.81 98 GLY A CA 1
ATOM 745 C C . GLY A 1 98 ? 28.901 9.897 -10.100 1.00 57.81 98 GLY A C 1
ATOM 746 O O . GLY A 1 98 ? 29.828 10.191 -9.348 1.00 57.81 98 GLY A O 1
ATOM 747 N N . ARG A 1 99 ? 28.644 8.614 -10.407 1.00 57.41 99 ARG A N 1
ATOM 748 C CA . ARG A 1 99 ? 29.765 7.663 -10.304 1.00 57.41 99 ARG A CA 1
ATOM 749 C C . ARG A 1 99 ? 30.457 7.569 -11.661 1.00 57.41 99 ARG A C 1
ATOM 751 O O . ARG A 1 99 ? 29.912 6.898 -12.536 1.00 57.41 99 ARG A O 1
ATOM 758 N N . PRO A 1 100 ? 31.632 8.208 -11.858 1.00 56.94 100 PRO A N 1
ATOM 759 C CA . PRO A 1 100 ? 32.472 7.842 -12.991 1.00 56.94 100 PRO A CA 1
ATOM 760 C C . PRO A 1 100 ? 32.676 6.325 -12.947 1.00 56.94 100 PRO A C 1
ATOM 762 O O . PRO A 1 100 ? 32.560 5.738 -11.855 1.00 56.94 100 PRO A O 1
ATOM 765 N N . PRO A 1 101 ? 32.963 5.674 -14.091 1.00 54.34 101 PRO A N 1
ATOM 766 C CA . PRO A 1 101 ? 33.355 4.279 -14.066 1.00 54.34 101 PRO A CA 1
ATOM 767 C C . PRO A 1 101 ? 34.388 4.160 -12.958 1.00 54.34 101 PRO A C 1
ATOM 769 O O . PRO A 1 101 ? 35.385 4.888 -12.935 1.00 54.34 101 PRO A O 1
ATOM 772 N N . ARG A 1 102 ? 34.120 3.287 -11.986 1.00 57.09 102 ARG A N 1
ATOM 773 C CA . ARG A 1 102 ? 35.219 2.735 -11.222 1.00 57.09 102 ARG A CA 1
ATOM 774 C C . ARG A 1 102 ? 36.026 1.972 -12.270 1.00 57.09 102 ARG A C 1
ATOM 776 O O . ARG A 1 102 ? 35.890 0.764 -12.402 1.00 57.09 102 ARG A O 1
ATOM 783 N N . GLN A 1 103 ? 36.904 2.682 -12.985 1.00 59.09 103 GLN A N 1
ATOM 784 C CA . GLN A 1 103 ? 38.247 2.168 -13.114 1.00 59.09 103 GLN A CA 1
ATOM 785 C C . GLN A 1 103 ? 38.566 1.643 -11.713 1.00 59.09 103 GLN A C 1
ATOM 787 O O . GLN A 1 103 ? 38.279 2.353 -10.733 1.00 59.09 103 GLN A O 1
ATOM 792 N N . PRO A 1 104 ? 39.067 0.412 -11.566 1.00 50.62 104 PRO A N 1
ATOM 793 C CA . PRO A 1 104 ? 39.829 0.129 -10.377 1.00 50.62 104 PRO A CA 1
ATOM 794 C C . PRO A 1 104 ? 40.863 1.249 -10.355 1.00 50.62 104 PRO A C 1
ATOM 796 O O . PRO A 1 104 ? 41.797 1.255 -11.153 1.00 50.62 104 PRO A O 1
ATOM 799 N N . ARG A 1 105 ? 40.618 2.277 -9.533 1.00 47.81 105 ARG A N 1
ATOM 800 C CA . ARG A 1 105 ? 41.646 3.206 -9.131 1.00 47.81 105 ARG A CA 1
ATOM 801 C C . ARG A 1 105 ? 42.591 2.264 -8.421 1.00 47.81 105 ARG A C 1
ATOM 803 O O . ARG A 1 105 ? 42.388 1.951 -7.253 1.00 47.81 105 ARG A O 1
ATOM 810 N N . ARG A 1 106 ? 43.574 1.750 -9.167 1.00 52.62 106 ARG A N 1
ATOM 811 C CA . ARG A 1 106 ? 44.899 1.599 -8.609 1.00 52.62 106 ARG A CA 1
ATOM 812 C C . ARG A 1 106 ? 45.116 2.958 -7.968 1.00 52.62 106 ARG A C 1
ATOM 814 O O . ARG A 1 106 ? 45.223 3.964 -8.669 1.00 52.62 106 ARG A O 1
ATOM 821 N N . LEU A 1 107 ? 44.949 2.999 -6.648 1.00 46.50 107 LEU A N 1
ATOM 822 C CA . LEU A 1 107 ? 45.488 4.082 -5.854 1.00 46.50 107 LEU A CA 1
ATOM 823 C C . LEU A 1 107 ? 46.901 4.313 -6.412 1.00 46.50 107 LEU A C 1
ATOM 825 O O . LEU A 1 107 ? 47.552 3.322 -6.780 1.00 46.50 107 LEU A O 1
ATOM 829 N N . PRO A 1 108 ? 47.364 5.569 -6.547 1.00 49.06 108 PRO A N 1
ATOM 830 C CA . PRO A 1 108 ? 48.798 5.812 -6.669 1.00 49.06 108 PRO A CA 1
ATOM 831 C C . PRO A 1 108 ? 49.481 4.852 -5.696 1.00 49.06 108 PRO A C 1
ATOM 833 O O . PRO A 1 108 ? 48.972 4.689 -4.582 1.00 49.06 108 PRO A O 1
ATOM 836 N N . ALA A 1 109 ? 50.483 4.108 -6.164 1.00 53.81 109 ALA A N 1
ATOM 837 C CA . ALA A 1 109 ? 51.012 2.895 -5.528 1.00 53.81 109 ALA A CA 1
ATOM 838 C C . ALA A 1 109 ? 51.658 3.132 -4.146 1.00 53.81 109 ALA A C 1
ATOM 840 O O . ALA A 1 109 ? 52.414 2.302 -3.655 1.00 53.81 109 ALA A O 1
ATOM 841 N N . ASP A 1 110 ? 51.346 4.261 -3.532 1.00 51.84 110 ASP A N 1
ATOM 842 C CA . ASP A 1 110 ? 52.048 4.889 -2.441 1.00 51.84 110 ASP A CA 1
ATOM 843 C C . ASP A 1 110 ? 51.354 4.593 -1.106 1.00 51.84 110 ASP A C 1
ATOM 845 O O . ASP A 1 110 ? 51.998 4.648 -0.068 1.00 51.84 110 ASP A O 1
ATOM 849 N N . PHE A 1 111 ? 50.065 4.215 -1.114 1.00 56.03 111 PHE A N 1
ATOM 850 C CA . PHE A 1 111 ? 49.329 3.917 0.119 1.00 56.03 111 PHE A CA 1
ATOM 851 C C . PHE A 1 111 ? 48.612 2.570 0.041 1.00 56.03 111 PHE A C 1
ATOM 853 O O . PHE A 1 111 ? 47.484 2.457 -0.446 1.00 56.03 111 PHE A O 1
ATOM 860 N N . SER A 1 112 ? 49.294 1.537 0.536 1.00 61.50 112 SER A N 1
ATOM 861 C CA . SER A 1 112 ? 48.763 0.181 0.684 1.00 61.50 112 SER A CA 1
ATOM 862 C C . SER A 1 112 ? 48.338 -0.070 2.133 1.00 61.50 112 SER A C 1
ATOM 864 O O . SER A 1 112 ? 49.097 0.218 3.053 1.00 61.50 112 SER A O 1
ATOM 866 N N . LEU A 1 113 ? 47.126 -0.601 2.333 1.00 64.69 113 LEU A N 1
ATOM 867 C CA . LEU A 1 113 ? 46.541 -0.884 3.657 1.00 64.69 113 LEU A CA 1
ATOM 868 C C . LEU A 1 113 ? 47.015 -2.215 4.259 1.00 64.69 113 LEU A C 1
ATOM 870 O O . LEU A 1 113 ? 46.809 -2.457 5.444 1.00 64.69 113 LEU A O 1
ATOM 874 N N . ASP A 1 114 ? 47.630 -3.064 3.435 1.00 72.50 114 ASP A N 1
ATOM 875 C CA . ASP A 1 114 ? 48.116 -4.394 3.823 1.00 72.50 114 ASP A CA 1
ATOM 876 C C . ASP A 1 114 ? 49.600 -4.385 4.225 1.00 72.50 114 ASP A C 1
ATOM 878 O O . ASP A 1 114 ? 50.149 -5.412 4.624 1.00 72.50 114 ASP A O 1
ATOM 882 N N . LEU A 1 115 ? 50.267 -3.233 4.100 1.00 68.62 115 LEU A N 1
ATOM 883 C CA . LEU A 1 115 ? 51.669 -3.044 4.458 1.00 68.62 115 LEU A CA 1
ATOM 884 C C . LEU A 1 115 ? 51.783 -2.172 5.718 1.00 68.62 115 LEU A C 1
ATOM 886 O O . LEU A 1 115 ? 50.928 -1.315 5.952 1.00 68.62 115 LEU A O 1
ATOM 890 N N . PRO A 1 116 ? 52.824 -2.385 6.542 1.00 69.38 116 PRO A N 1
ATOM 891 C CA . PRO A 1 116 ? 53.045 -1.613 7.759 1.00 69.38 116 PRO A CA 1
ATOM 892 C C . PRO A 1 116 ? 53.108 -0.107 7.463 1.00 69.38 116 PRO A C 1
ATOM 894 O O . PRO A 1 116 ? 53.653 0.318 6.438 1.00 69.38 116 PRO A O 1
ATOM 897 N N . LEU A 1 117 ? 52.502 0.688 8.352 1.00 66.25 117 LEU A N 1
ATOM 898 C CA . LEU A 1 117 ? 52.207 2.115 8.163 1.00 66.25 117 LEU A CA 1
ATOM 899 C C . LEU A 1 117 ? 53.455 2.921 7.775 1.00 66.25 117 LEU A C 1
ATOM 901 O O . LEU A 1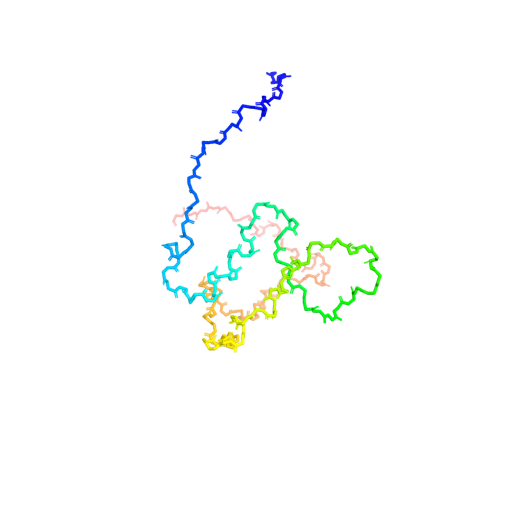 117 ? 53.382 3.839 6.967 1.00 66.25 117 LEU A O 1
ATOM 905 N N . GLU A 1 118 ? 54.608 2.530 8.302 1.00 69.81 118 GLU A N 1
ATOM 906 C CA . GLU A 1 118 ? 55.912 3.150 8.095 1.00 69.81 118 GLU A CA 1
ATOM 907 C C . GLU A 1 118 ? 56.330 3.166 6.616 1.00 69.81 118 GLU A C 1
ATOM 909 O O . GLU A 1 118 ? 57.038 4.074 6.193 1.00 69.81 118 GLU A O 1
ATOM 914 N N . SER A 1 119 ? 55.854 2.203 5.815 1.00 65.56 119 SER A N 1
ATOM 915 C CA . SER A 1 119 ? 56.115 2.126 4.366 1.00 65.56 119 SER A CA 1
ATOM 916 C C . SER A 1 119 ? 55.248 3.068 3.520 1.00 65.56 119 SER A C 1
ATOM 918 O O . SER A 1 119 ? 55.509 3.257 2.336 1.00 65.56 119 SER A O 1
ATOM 920 N N . SER A 1 120 ? 54.223 3.645 4.145 1.00 68.81 120 SER A N 1
ATOM 921 C CA . SER A 1 120 ? 53.157 4.442 3.536 1.00 68.81 120 SER A CA 1
ATOM 922 C C . SER A 1 120 ? 53.211 5.908 4.005 1.00 68.81 120 SER A C 1
ATOM 924 O O . SER A 1 120 ? 52.471 6.759 3.519 1.00 68.81 120 SER A O 1
ATOM 926 N N . LEU A 1 121 ? 54.076 6.242 4.973 1.00 69.19 121 LEU A N 1
ATOM 927 C CA . LEU A 1 121 ? 54.212 7.605 5.488 1.00 69.19 121 LEU A CA 1
ATOM 928 C C . LEU A 1 121 ? 54.997 8.488 4.509 1.00 69.19 121 LEU A C 1
ATOM 930 O O . LEU A 1 121 ? 56.167 8.248 4.224 1.00 69.19 121 LEU A O 1
ATOM 934 N N . VAL A 1 122 ? 54.355 9.559 4.039 1.00 69.00 122 VAL A N 1
ATOM 935 C CA . VAL A 1 122 ? 55.011 10.626 3.270 1.00 69.00 122 VAL A CA 1
ATOM 936 C C . VAL A 1 122 ? 55.827 11.509 4.210 1.00 69.00 122 VAL A C 1
ATOM 938 O O . VAL A 1 122 ? 55.345 11.912 5.269 1.00 69.00 122 VAL A O 1
ATOM 941 N N . ASP A 1 123 ? 57.053 11.836 3.802 1.00 64.88 123 ASP A N 1
ATOM 942 C CA . ASP A 1 123 ? 57.977 12.648 4.591 1.00 64.88 123 ASP A CA 1
ATOM 943 C C . ASP A 1 123 ? 57.416 14.063 4.838 1.00 64.88 123 ASP A C 1
ATOM 945 O O . ASP A 1 123 ? 57.102 14.814 3.907 1.00 64.88 123 ASP A O 1
ATOM 949 N N . ALA A 1 124 ? 57.282 14.441 6.111 1.00 65.62 124 ALA A N 1
ATOM 950 C CA . ALA A 1 124 ? 56.611 15.673 6.531 1.00 65.62 124 ALA A CA 1
ATOM 951 C C . ALA A 1 124 ? 57.327 16.943 6.037 1.00 65.62 124 ALA A C 1
ATOM 953 O O . ALA A 1 124 ? 56.705 18.002 5.911 1.00 65.62 124 ALA A O 1
ATOM 954 N N . ALA A 1 125 ? 58.622 16.844 5.716 1.00 65.88 125 ALA A N 1
ATOM 955 C CA . ALA A 1 125 ? 59.392 17.936 5.130 1.00 65.88 125 ALA A CA 1
ATOM 956 C C . ALA A 1 125 ? 58.879 18.343 3.734 1.00 65.88 125 ALA A C 1
ATOM 958 O O . ALA A 1 125 ? 58.942 19.523 3.388 1.00 65.88 125 ALA A O 1
ATOM 959 N N . LEU A 1 126 ? 58.312 17.401 2.969 1.00 61.25 126 LEU A N 1
ATOM 960 C CA . LEU A 1 126 ? 57.773 17.640 1.624 1.00 61.25 126 LEU A CA 1
ATOM 961 C C . LEU A 1 126 ? 56.397 18.319 1.641 1.00 61.25 126 LEU A C 1
ATOM 963 O O . LEU A 1 126 ? 55.998 18.931 0.655 1.00 61.25 126 LEU A O 1
ATOM 967 N N . LEU A 1 127 ? 55.684 18.258 2.770 1.00 62.38 127 LEU A N 1
ATOM 968 C CA . LEU A 1 1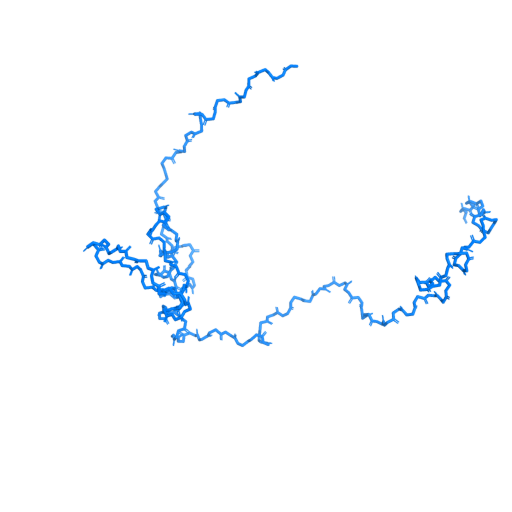27 ? 54.383 18.909 2.952 1.00 62.38 127 LEU A CA 1
ATOM 969 C C . LEU A 1 127 ? 54.506 20.392 3.333 1.00 62.38 127 LEU A C 1
ATOM 971 O O . LEU A 1 127 ? 53.505 21.107 3.382 1.00 62.38 127 LEU A O 1
ATOM 975 N N . ARG A 1 128 ? 55.727 20.888 3.582 1.00 61.03 128 ARG A N 1
ATOM 976 C CA . ARG A 1 128 ? 55.991 22.312 3.833 1.00 61.03 128 ARG A CA 1
ATOM 977 C C . ARG A 1 128 ? 56.116 23.078 2.516 1.00 61.03 128 ARG A C 1
ATOM 979 O O . ARG A 1 128 ? 57.133 23.709 2.255 1.00 61.03 128 ARG A O 1
ATOM 986 N N . THR A 1 129 ? 55.080 23.068 1.685 1.00 60.44 129 THR A N 1
ATOM 987 C CA . THR A 1 129 ? 54.940 24.103 0.653 1.00 60.44 129 THR A CA 1
ATOM 988 C C . THR A 1 129 ? 54.404 25.372 1.320 1.00 6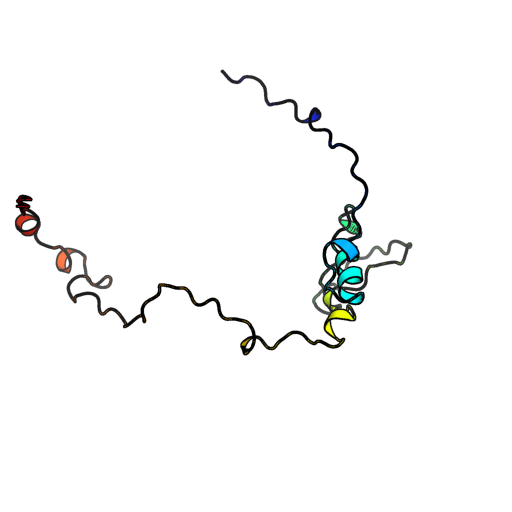0.44 129 THR A C 1
ATOM 990 O O . THR A 1 129 ? 53.268 25.341 1.805 1.00 60.44 129 THR A O 1
ATOM 993 N N . PRO A 1 130 ? 55.152 26.493 1.385 1.00 54.25 130 PRO A N 1
ATOM 994 C CA . PRO A 1 130 ? 54.532 27.767 1.708 1.00 54.25 130 PRO A CA 1
ATOM 995 C C . PRO A 1 130 ? 53.559 28.086 0.574 1.00 54.25 130 PRO A C 1
ATOM 997 O O . PRO A 1 130 ? 53.945 28.127 -0.593 1.00 54.25 130 PRO A O 1
ATOM 1000 N N . ALA A 1 131 ? 52.284 28.248 0.912 1.00 56.47 131 ALA A N 1
ATOM 1001 C CA . ALA A 1 131 ? 51.264 28.671 -0.030 1.00 56.47 131 ALA A CA 1
ATOM 1002 C C . ALA A 1 131 ? 51.630 30.059 -0.582 1.00 56.47 131 ALA A C 1
ATOM 1004 O O . ALA A 1 131 ? 51.335 31.079 0.031 1.00 56.47 131 ALA A O 1
ATOM 1005 N N . ALA A 1 132 ? 52.291 30.093 -1.735 1.00 50.06 132 ALA A N 1
ATOM 1006 C CA . ALA A 1 132 ? 52.435 31.277 -2.564 1.00 50.06 132 ALA A CA 1
ATOM 1007 C C . ALA A 1 132 ? 51.580 31.052 -3.811 1.00 50.06 132 ALA A C 1
ATOM 1009 O O . ALA A 1 132 ? 52.056 30.599 -4.847 1.00 50.06 132 ALA A O 1
ATOM 1010 N N . CYS A 1 133 ? 50.280 31.300 -3.660 1.00 43.00 133 CYS A N 1
ATOM 1011 C CA . CYS A 1 133 ? 49.415 31.571 -4.798 1.00 43.00 133 CYS A CA 1
ATOM 1012 C C . CYS A 1 133 ? 49.639 33.039 -5.190 1.00 43.00 133 CYS A C 1
ATOM 1014 O O . CYS A 1 133 ? 49.226 33.932 -4.449 1.00 43.00 133 CYS A O 1
ATOM 1016 N N . LEU A 1 134 ? 50.307 33.261 -6.321 1.00 37.25 134 LEU A N 1
ATOM 1017 C CA . LEU A 1 134 ? 50.128 34.430 -7.183 1.00 37.25 134 LEU A CA 1
ATOM 1018 C C . LEU A 1 134 ? 49.744 33.915 -8.568 1.00 37.25 134 LEU A C 1
ATOM 1020 O O . LEU A 1 134 ? 50.410 32.959 -9.024 1.00 37.25 134 LEU A O 1
#

Sequence (134 aa):
EIVELPDYNKISFTEQPAMRLDALVPDAPPQAVRLLRSFLLYPSQQRCPARQVGASARSAAGLPADGCRPPAALLHPYFFSAPLPAHHSELPAAHRAGRPPRQPRRLPADFSLDLPLESSLVDAALLRTPAACL